Protein AF-A0A958I083-F1 (afdb_monomer)

pLDDT: mean 94.63, std 6.32, range [50.19, 98.88]

Structure (mmCIF, N/CA/C/O backbone):
data_AF-A0A958I083-F1
#
_entry.id   AF-A0A958I083-F1
#
loop_
_atom_site.group_PDB
_atom_site.id
_atom_site.type_symbol
_atom_site.label_atom_id
_atom_site.label_alt_id
_atom_site.label_comp_id
_atom_site.label_asym_id
_atom_site.label_entity_id
_atom_site.label_seq_id
_atom_site.pdbx_PDB_ins_code
_atom_site.Cartn_x
_atom_site.Cartn_y
_atom_site.Cartn_z
_atom_site.occupancy
_atom_site.B_iso_or_equiv
_atom_site.auth_seq_id
_atom_site.auth_comp_id
_atom_site.auth_asym_id
_atom_site.auth_atom_id
_atom_site.pdbx_PDB_model_num
ATOM 1 N N . MET A 1 1 ? -13.420 -14.635 14.812 1.00 50.19 1 MET A N 1
ATOM 2 C CA . MET A 1 1 ? -12.329 -13.869 14.176 1.00 50.19 1 MET A CA 1
ATOM 3 C C . MET A 1 1 ? -12.881 -12.486 13.918 1.00 50.19 1 MET A C 1
ATOM 5 O O . MET A 1 1 ? -13.945 -12.404 13.318 1.00 50.19 1 MET A O 1
ATOM 9 N N . GLU A 1 2 ? -12.266 -11.438 14.462 1.00 60.66 2 GLU A N 1
ATOM 10 C CA . GLU A 1 2 ? -12.708 -10.067 14.184 1.00 60.66 2 GLU A CA 1
ATOM 11 C C . GLU A 1 2 ? -12.727 -9.812 12.674 1.00 60.66 2 GLU A C 1
ATOM 13 O O . GLU A 1 2 ? -11.858 -10.295 11.941 1.00 60.66 2 GLU A O 1
ATOM 18 N N . ASN A 1 3 ? -13.752 -9.088 12.224 1.00 80.06 3 ASN A N 1
ATOM 19 C CA . ASN A 1 3 ? -14.040 -8.794 10.824 1.00 80.06 3 ASN A CA 1
ATOM 20 C C . ASN A 1 3 ? -12.965 -7.856 10.245 1.00 80.06 3 ASN A C 1
ATOM 22 O O . ASN A 1 3 ? -13.169 -6.649 10.146 1.00 80.06 3 ASN A O 1
ATOM 26 N N . THR A 1 4 ? -11.790 -8.415 9.948 1.00 91.94 4 THR A N 1
ATOM 27 C CA . THR A 1 4 ? -10.613 -7.673 9.490 1.00 91.94 4 THR A CA 1
ATOM 28 C C . THR A 1 4 ? -10.874 -7.127 8.091 1.00 91.94 4 THR A C 1
ATOM 30 O O . THR A 1 4 ? -11.130 -7.889 7.157 1.00 91.94 4 THR A O 1
ATOM 33 N N . LYS A 1 5 ? -10.779 -5.806 7.946 1.00 97.62 5 LYS A N 1
ATOM 34 C CA . LYS A 1 5 ? -10.895 -5.087 6.678 1.00 97.62 5 LYS A CA 1
ATOM 35 C C . LYS A 1 5 ? -9.533 -4.546 6.265 1.00 97.62 5 LYS A C 1
ATOM 37 O O . LYS A 1 5 ? -8.869 -3.871 7.055 1.00 97.62 5 LYS A O 1
ATOM 42 N N . ILE A 1 6 ? -9.110 -4.853 5.043 1.00 98.50 6 ILE A N 1
ATOM 43 C CA . ILE A 1 6 ? -7.776 -4.511 4.542 1.00 98.50 6 ILE A CA 1
ATOM 44 C C . ILE A 1 6 ? -7.892 -3.568 3.348 1.00 98.50 6 ILE A C 1
ATOM 46 O O . ILE A 1 6 ? -8.548 -3.896 2.360 1.00 98.50 6 ILE A O 1
ATOM 50 N N . LEU A 1 7 ? -7.209 -2.427 3.417 1.00 98.62 7 LEU A N 1
ATOM 51 C CA . LEU A 1 7 ? -6.96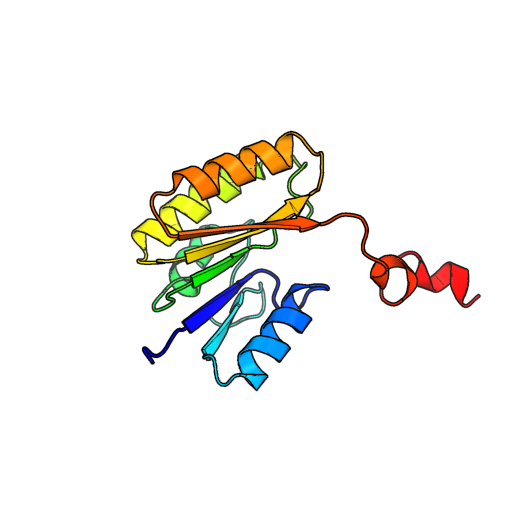7 -1.570 2.259 1.00 98.62 7 LEU A CA 1
ATOM 52 C C . LEU A 1 7 ? -5.748 -2.085 1.486 1.00 98.62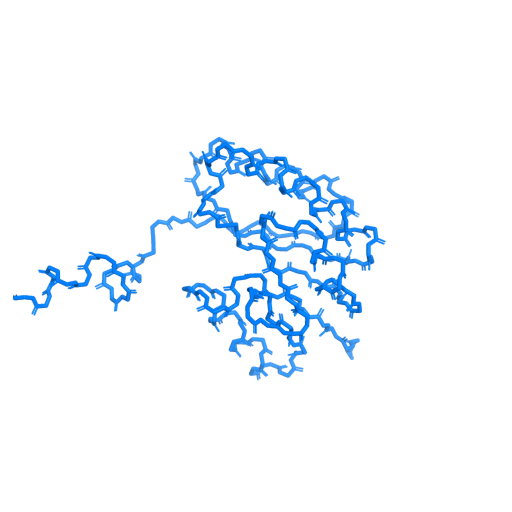 7 LEU A C 1
ATOM 54 O O . LEU A 1 7 ? -4.679 -2.270 2.061 1.00 98.62 7 LEU A O 1
ATOM 58 N N . VAL A 1 8 ? -5.884 -2.285 0.178 1.00 98.69 8 VAL A N 1
ATOM 59 C CA . VAL A 1 8 ? -4.778 -2.655 -0.716 1.00 98.69 8 VAL A CA 1
ATOM 60 C C . VAL A 1 8 ? -4.533 -1.504 -1.684 1.00 98.69 8 VAL A C 1
ATOM 62 O O . VAL A 1 8 ? -5.232 -1.376 -2.692 1.00 98.69 8 VAL A O 1
ATOM 65 N N . ILE A 1 9 ? -3.548 -0.659 -1.381 1.00 98.12 9 ILE A N 1
ATOM 66 C CA . ILE A 1 9 ? -3.098 0.403 -2.289 1.00 98.12 9 ILE A CA 1
ATOM 67 C C . ILE A 1 9 ? -2.416 -0.241 -3.493 1.00 98.12 9 ILE A C 1
ATOM 69 O O . ILE A 1 9 ? -1.669 -1.207 -3.345 1.00 98.12 9 ILE A O 1
ATOM 73 N N . GLY A 1 10 ? -2.717 0.260 -4.693 1.00 94.25 10 GLY A N 1
ATOM 74 C CA . GLY A 1 10 ? -2.239 -0.350 -5.932 1.00 94.25 10 GLY A CA 1
ATOM 75 C C . GLY A 1 10 ? -2.879 -1.715 -6.194 1.00 94.25 10 GLY A C 1
ATOM 76 O O . GLY A 1 10 ? -2.285 -2.558 -6.865 1.00 94.25 10 GLY A O 1
ATOM 77 N N . GLY A 1 11 ? -4.093 -1.953 -5.680 1.00 92.81 11 GLY A N 1
ATOM 78 C CA . GLY A 1 11 ? -4.788 -3.243 -5.770 1.00 92.81 11 GLY A CA 1
ATOM 79 C C . GLY A 1 11 ? -5.106 -3.721 -7.193 1.00 92.81 11 GLY A C 1
ATOM 80 O O . GLY A 1 11 ? -5.427 -4.888 -7.373 1.00 92.81 11 GLY A O 1
ATOM 81 N N . THR A 1 12 ? -4.972 -2.873 -8.214 1.00 91.94 12 THR A N 1
ATOM 82 C CA . THR A 1 12 ? -5.072 -3.261 -9.635 1.00 91.94 12 THR A CA 1
ATOM 83 C C . THR A 1 12 ? -3.715 -3.587 -10.276 1.00 91.94 12 THR A C 1
ATOM 85 O O . THR A 1 12 ? -3.663 -4.076 -11.402 1.00 91.94 12 THR A O 1
ATOM 88 N N . GLY A 1 13 ? -2.610 -3.334 -9.570 1.00 91.25 13 GLY A N 1
ATOM 89 C CA . GLY A 1 13 ? -1.246 -3.536 -10.048 1.00 91.25 13 GLY A CA 1
ATOM 90 C C . GLY A 1 13 ? -0.754 -4.984 -9.956 1.00 91.25 13 GLY A C 1
ATOM 91 O O . GLY A 1 13 ? -1.441 -5.888 -9.478 1.00 91.25 13 GLY A O 1
ATOM 92 N N . LYS A 1 14 ? 0.492 -5.193 -10.395 1.00 91.19 14 LYS A N 1
ATOM 93 C CA . LYS A 1 14 ? 1.190 -6.490 -10.506 1.00 91.19 14 LYS A CA 1
ATOM 94 C C . LYS A 1 14 ? 1.109 -7.361 -9.252 1.00 91.19 14 LYS A C 1
ATOM 96 O O . LYS A 1 14 ? 0.774 -8.549 -9.352 1.00 91.19 14 LYS A O 1
ATOM 101 N N . THR A 1 15 ? 1.412 -6.774 -8.095 1.00 93.56 15 THR A N 1
ATOM 102 C CA . THR A 1 15 ? 1.356 -7.438 -6.786 1.00 93.56 15 THR A CA 1
ATOM 103 C C . THR A 1 15 ? -0.022 -7.285 -6.152 1.00 93.56 15 THR A C 1
ATOM 105 O O . THR A 1 15 ? -0.609 -8.284 -5.741 1.00 93.56 15 THR A O 1
ATOM 108 N N . GLY A 1 16 ? -0.569 -6.065 -6.145 1.00 95.50 16 GLY A N 1
ATOM 109 C CA . GLY A 1 16 ? -1.834 -5.731 -5.495 1.00 95.50 16 GLY A CA 1
ATOM 110 C C . GLY A 1 16 ? -2.992 -6.626 -5.927 1.00 95.50 16 GLY A C 1
ATOM 111 O O . GLY A 1 16 ? -3.663 -7.182 -5.062 1.00 95.50 16 GLY A O 1
ATOM 112 N N . ARG A 1 17 ? -3.162 -6.894 -7.231 1.00 95.75 17 ARG A N 1
ATOM 113 C CA . ARG A 1 17 ? -4.258 -7.754 -7.725 1.00 95.75 17 ARG A CA 1
ATOM 114 C C . ARG A 1 17 ? -4.214 -9.165 -7.140 1.00 95.75 17 ARG A C 1
ATOM 116 O O . ARG A 1 17 ? -5.232 -9.711 -6.733 1.00 95.75 17 ARG A O 1
ATOM 123 N N . LYS A 1 18 ? -3.003 -9.713 -7.006 1.00 95.69 18 LYS A N 1
ATOM 124 C CA . LYS A 1 18 ? -2.745 -11.048 -6.452 1.00 95.69 18 LYS A CA 1
ATOM 125 C C . LYS A 1 18 ? -2.881 -11.081 -4.923 1.00 95.69 18 LYS A C 1
ATOM 127 O O . LYS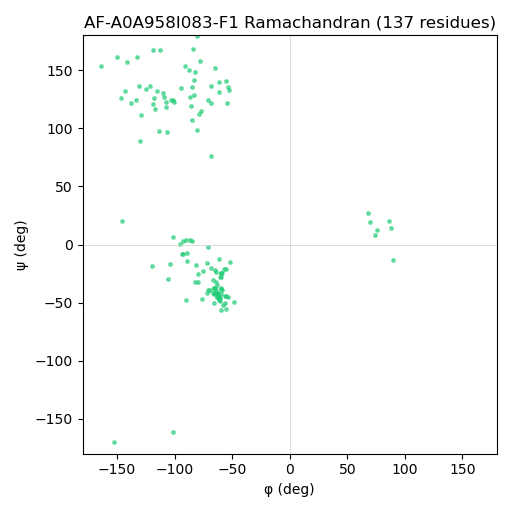 A 1 18 ? -3.049 -12.157 -4.349 1.00 95.69 18 LYS A O 1
ATOM 132 N N . VAL A 1 19 ? -2.74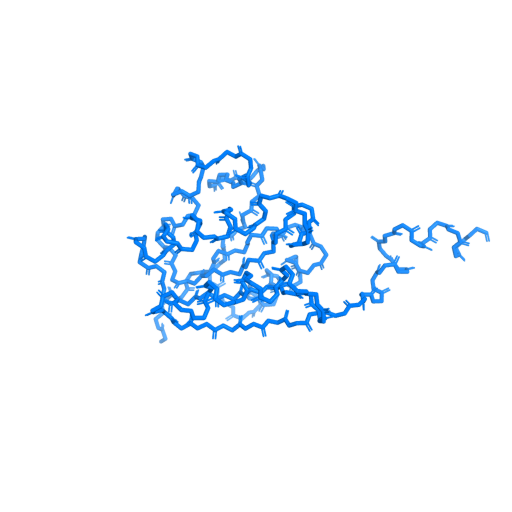2 -9.933 -4.255 1.00 97.44 19 VAL A N 1
ATOM 133 C CA . VAL A 1 19 ? -3.029 -9.771 -2.821 1.00 97.44 19 VAL A CA 1
ATOM 134 C C . VAL A 1 19 ? -4.541 -9.704 -2.602 1.00 97.44 19 VAL A C 1
ATOM 136 O O . VAL A 1 19 ? -5.049 -10.429 -1.753 1.00 97.44 19 VAL A O 1
ATOM 139 N N . VAL A 1 20 ? -5.259 -8.901 -3.396 1.00 98.19 20 VAL A N 1
ATOM 140 C CA . VAL A 1 20 ? -6.727 -8.781 -3.348 1.00 98.19 20 VAL A CA 1
ATOM 141 C C . VAL A 1 20 ? -7.395 -10.140 -3.540 1.00 98.19 20 VAL A C 1
ATOM 143 O O . VAL A 1 20 ? -8.215 -10.526 -2.710 1.00 98.19 20 VAL A O 1
ATOM 146 N N . GLU A 1 21 ? -7.007 -10.878 -4.582 1.00 98.06 21 GLU A N 1
ATOM 147 C CA . GLU A 1 21 ? -7.530 -12.215 -4.893 1.00 98.06 21 GLU A CA 1
ATOM 148 C C . GLU A 1 21 ? -7.370 -13.166 -3.698 1.00 98.06 21 GLU A C 1
ATOM 150 O O . GLU A 1 21 ? -8.354 -13.634 -3.135 1.00 98.06 21 GLU A O 1
ATOM 155 N N . ARG A 1 22 ? -6.141 -13.329 -3.189 1.00 97.88 22 ARG A N 1
ATOM 156 C CA . ARG A 1 22 ? -5.861 -14.240 -2.066 1.00 97.88 22 ARG A CA 1
ATOM 157 C C . ARG A 1 22 ? -6.543 -13.858 -0.756 1.00 97.88 22 ARG A C 1
ATOM 159 O O . ARG A 1 22 ? -6.805 -14.734 0.066 1.00 97.88 22 ARG A O 1
ATOM 166 N N . LEU A 1 23 ? -6.747 -12.568 -0.500 1.00 97.31 23 LEU A N 1
ATOM 167 C CA . LEU A 1 23 ? -7.488 -12.113 0.677 1.00 97.31 23 LEU A CA 1
ATOM 168 C C . LEU A 1 23 ? -8.984 -12.412 0.522 1.00 97.31 23 LEU A C 1
ATOM 170 O O . LEU A 1 23 ? -9.602 -12.913 1.461 1.00 97.31 23 LEU A O 1
ATOM 174 N N . THR A 1 24 ? -9.528 -12.176 -0.671 1.00 96.88 24 THR A N 1
ATOM 175 C CA . THR A 1 24 ? -10.929 -12.459 -1.008 1.00 96.88 24 THR A CA 1
ATOM 176 C C . THR A 1 24 ? -11.228 -13.955 -0.910 1.00 96.88 24 THR A C 1
ATOM 178 O O . THR A 1 24 ? -12.190 -14.334 -0.247 1.00 96.88 24 THR A O 1
ATOM 181 N N . ASP A 1 25 ? -10.352 -14.814 -1.442 1.00 97.44 25 ASP A N 1
ATOM 182 C CA . ASP A 1 25 ? -10.468 -16.281 -1.359 1.00 97.44 25 ASP A CA 1
ATOM 183 C C . ASP A 1 25 ? -10.481 -16.802 0.086 1.00 97.44 25 ASP A C 1
ATOM 185 O O . ASP A 1 25 ? -11.008 -17.873 0.380 1.00 97.44 25 ASP A O 1
ATOM 189 N N . ARG A 1 26 ? -9.899 -16.036 1.015 1.00 96.25 26 ARG A N 1
ATOM 190 C CA . ARG A 1 26 ? -9.883 -16.339 2.453 1.00 96.25 26 ARG A CA 1
ATOM 191 C C . ARG A 1 26 ? -11.078 -15.750 3.207 1.00 96.25 26 ARG A C 1
ATOM 193 O O . ARG A 1 26 ? -11.112 -15.840 4.432 1.00 96.25 26 ARG A O 1
ATOM 200 N N . GLY A 1 27 ? -12.025 -15.122 2.510 1.00 96.06 27 GLY A N 1
ATOM 201 C CA . GLY A 1 27 ? -13.180 -14.453 3.110 1.00 96.06 27 GLY A CA 1
ATOM 202 C C . GLY A 1 27 ? -12.828 -13.182 3.890 1.00 96.06 27 GLY A C 1
ATOM 203 O O . GLY A 1 27 ? -13.604 -12.754 4.743 1.00 96.06 27 GLY A O 1
ATOM 204 N N . ILE A 1 28 ? -11.658 -12.584 3.640 1.00 96.69 28 ILE A N 1
ATOM 205 C CA . ILE A 1 28 ? -11.244 -11.330 4.278 1.00 96.69 28 ILE A CA 1
ATOM 206 C C . ILE A 1 28 ? -11.828 -10.164 3.479 1.00 96.69 28 ILE A C 1
ATOM 208 O O . ILE A 1 28 ? -11.758 -10.145 2.253 1.00 96.69 28 ILE A O 1
ATOM 212 N N . SER A 1 29 ? -12.390 -9.171 4.169 1.00 97.19 29 SER A N 1
ATOM 213 C CA . SER A 1 29 ? -12.940 -7.979 3.517 1.00 97.19 29 SER A CA 1
ATOM 214 C C . SER A 1 29 ? -11.817 -7.095 2.969 1.00 97.19 29 SER A C 1
ATOM 216 O O . SER A 1 29 ? -10.940 -6.665 3.720 1.00 97.19 29 SER A O 1
ATOM 218 N N . VAL A 1 30 ? -11.857 -6.782 1.672 1.00 97.75 30 VAL A N 1
ATOM 219 C CA . VAL A 1 30 ? -10.820 -5.992 0.990 1.00 97.75 30 VAL A CA 1
ATOM 220 C C . VAL A 1 30 ? -11.410 -4.732 0.367 1.00 97.75 30 VAL A C 1
ATOM 222 O O . VAL A 1 30 ? -12.443 -4.784 -0.296 1.00 97.75 30 VAL A O 1
ATOM 225 N N . ARG A 1 31 ? -10.713 -3.605 0.527 1.00 98.06 31 ARG A N 1
ATOM 226 C CA . ARG A 1 31 ? -10.919 -2.381 -0.254 1.00 98.06 31 ARG A CA 1
ATOM 227 C C . ARG A 1 31 ? -9.725 -2.172 -1.180 1.00 98.06 31 ARG A C 1
ATOM 229 O O . ARG A 1 31 ? -8.580 -2.198 -0.735 1.00 98.06 31 ARG A O 1
ATOM 236 N N . VAL A 1 32 ? -9.983 -1.932 -2.462 1.00 98.19 32 VAL A N 1
ATOM 237 C CA . VAL A 1 32 ? -8.939 -1.590 -3.438 1.00 98.19 32 VAL A CA 1
ATOM 238 C C . VAL A 1 32 ? -8.684 -0.086 -3.402 1.00 98.19 32 VAL A C 1
ATOM 240 O O . VAL A 1 32 ? -9.581 0.697 -3.694 1.00 98.19 32 VAL A O 1
ATOM 243 N N . GLY A 1 33 ? -7.455 0.313 -3.077 1.00 97.12 33 GLY A N 1
ATOM 244 C CA . GLY A 1 33 ? -6.985 1.689 -3.209 1.00 97.12 33 GLY A CA 1
ATOM 245 C C . GLY A 1 33 ? -6.488 1.942 -4.630 1.00 97.12 33 GLY A C 1
ATOM 246 O O . GLY A 1 33 ? -5.427 1.447 -5.020 1.00 97.12 33 GLY A O 1
ATOM 247 N N . SER A 1 34 ? -7.262 2.693 -5.412 1.00 94.81 34 SER A N 1
ATOM 248 C CA . SER A 1 34 ? -6.879 3.144 -6.752 1.00 94.81 34 SER A CA 1
ATOM 249 C C . SER A 1 34 ? -7.541 4.480 -7.083 1.00 94.81 34 SER A C 1
ATOM 251 O O . SER A 1 34 ? -8.569 4.821 -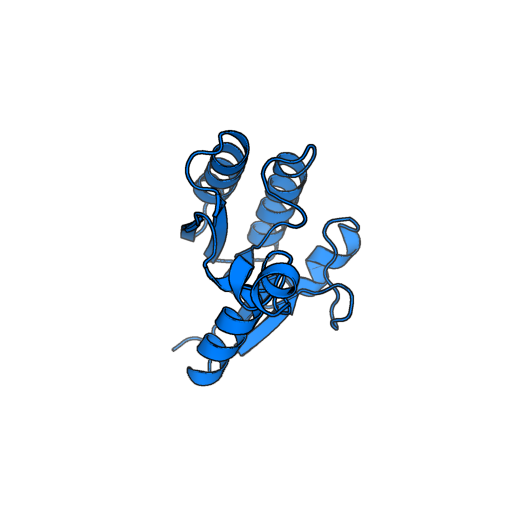6.498 1.00 94.81 34 SER A O 1
ATOM 253 N N . ARG A 1 35 ? -7.006 5.193 -8.078 1.00 94.81 35 ARG A N 1
ATOM 254 C CA . ARG A 1 35 ? -7.559 6.477 -8.545 1.00 94.81 35 ARG A CA 1
ATOM 255 C C . ARG A 1 35 ? -9.001 6.376 -9.055 1.00 94.81 35 ARG A C 1
ATOM 257 O O . ARG A 1 35 ? -9.750 7.332 -8.940 1.00 94.81 35 ARG A O 1
ATOM 264 N N . ASN A 1 36 ? -9.396 5.209 -9.566 1.00 92.81 36 ASN A N 1
ATOM 265 C CA . ASN A 1 36 ? -10.734 4.967 -10.118 1.00 92.81 36 ASN A CA 1
ATOM 266 C C . ASN A 1 36 ? -11.655 4.198 -9.150 1.00 92.81 36 ASN A C 1
ATOM 268 O O . ASN A 1 36 ? -12.734 3.767 -9.549 1.00 92.81 36 ASN A O 1
ATOM 272 N N . ALA A 1 37 ? -11.221 3.954 -7.908 1.00 94.06 37 ALA A N 1
ATOM 273 C CA . ALA A 1 37 ? -12.038 3.282 -6.902 1.00 94.06 37 ALA A CA 1
ATOM 274 C C . ALA A 1 37 ? -12.978 4.270 -6.192 1.00 94.06 37 ALA A C 1
ATOM 276 O O . ALA A 1 37 ? -12.840 5.486 -6.302 1.00 94.06 37 ALA A O 1
ATOM 277 N N . THR A 1 38 ? -13.931 3.737 -5.430 1.00 93.69 38 THR A N 1
ATOM 278 C CA . THR A 1 38 ? -14.789 4.526 -4.540 1.00 93.69 38 THR A CA 1
ATOM 279 C C . THR A 1 38 ? -14.765 3.897 -3.145 1.00 93.69 38 THR A C 1
ATOM 281 O O . THR A 1 38 ? -15.285 2.790 -2.981 1.00 93.69 38 THR A O 1
ATOM 284 N N . PRO A 1 39 ? -14.167 4.554 -2.134 1.00 96.31 39 PRO A N 1
ATOM 285 C CA . PRO A 1 39 ? -13.414 5.817 -2.198 1.00 96.31 39 PRO A CA 1
ATOM 286 C C . PRO A 1 39 ? -12.120 5.709 -3.026 1.00 96.31 39 PRO A C 1
ATOM 288 O O . PRO A 1 39 ? -11.539 4.627 -3.144 1.00 96.31 39 PRO A O 1
ATOM 291 N N . ALA A 1 40 ? -11.691 6.829 -3.612 1.00 97.06 40 ALA A N 1
ATOM 292 C CA . ALA A 1 40 ? -10.475 6.903 -4.419 1.00 97.06 40 ALA A CA 1
ATOM 293 C C . ALA A 1 40 ? -9.217 6.962 -3.540 1.00 97.06 40 ALA A C 1
ATOM 295 O O . ALA A 1 40 ? -9.271 7.362 -2.382 1.00 97.06 40 ALA A O 1
ATOM 296 N N . PHE A 1 41 ? -8.076 6.579 -4.110 1.00 98.00 41 PHE A N 1
ATOM 297 C CA . PHE A 1 41 ? -6.759 6.778 -3.508 1.00 98.00 41 PHE A CA 1
ATOM 298 C C . PHE A 1 41 ? -5.761 7.230 -4.581 1.00 98.00 41 PHE A C 1
ATOM 300 O O . PHE A 1 41 ? -5.542 6.503 -5.558 1.00 98.00 41 PHE A O 1
ATOM 307 N N . ASP A 1 42 ? -5.139 8.392 -4.383 1.00 96.94 42 ASP A N 1
ATOM 308 C CA . ASP A 1 42 ? -4.075 8.926 -5.239 1.00 96.94 42 ASP A CA 1
ATOM 309 C C . ASP A 1 42 ? -2.904 9.448 -4.397 1.00 96.94 42 ASP A C 1
ATOM 311 O O . ASP A 1 42 ? -3.082 10.324 -3.556 1.00 96.94 42 ASP A O 1
ATOM 315 N N . TRP A 1 43 ? -1.688 8.957 -4.647 1.00 96.69 43 TRP A N 1
ATOM 316 C CA . TRP A 1 43 ? -0.473 9.447 -3.985 1.00 96.69 43 TRP A CA 1
ATOM 317 C C . TRP A 1 43 ? -0.206 10.941 -4.224 1.00 96.69 43 TRP A C 1
ATOM 319 O O . TRP A 1 43 ? 0.447 11.572 -3.401 1.00 96.69 43 TRP A O 1
ATOM 329 N N . ASN A 1 44 ? -0.716 11.509 -5.319 1.00 95.44 44 ASN A N 1
ATOM 330 C CA . ASN A 1 44 ? -0.544 12.926 -5.648 1.00 95.44 44 ASN A CA 1
ATOM 331 C C . ASN A 1 44 ? -1.644 13.822 -5.061 1.00 95.44 44 ASN A C 1
ATOM 333 O O . ASN A 1 44 ? -1.535 15.042 -5.154 1.00 95.44 44 ASN A O 1
ATOM 337 N N . ASP A 1 45 ? -2.690 13.240 -4.465 1.00 97.06 45 ASP A N 1
ATOM 338 C CA . ASP A 1 45 ? -3.783 13.980 -3.836 1.00 97.06 45 ASP A CA 1
ATOM 339 C C . ASP A 1 45 ? -4.049 13.457 -2.411 1.00 97.06 45 ASP A C 1
ATOM 341 O O . ASP A 1 45 ? -4.889 12.567 -2.208 1.00 97.06 45 ASP A O 1
ATOM 345 N N . PRO A 1 46 ? -3.355 14.022 -1.401 1.00 97.12 46 PRO A N 1
ATOM 346 C CA . PRO A 1 46 ? -3.524 13.645 -0.000 1.00 97.12 46 PRO A CA 1
ATOM 347 C C . PRO A 1 46 ? -4.948 13.791 0.540 1.00 97.12 46 PRO A C 1
ATOM 349 O O . PRO A 1 46 ? -5.291 13.130 1.522 1.00 97.12 46 PRO A O 1
ATOM 352 N N . SER A 1 47 ? -5.799 14.609 -0.095 1.00 97.62 47 SER A N 1
ATOM 353 C CA . SER A 1 47 ? -7.194 14.768 0.330 1.00 97.62 47 SER A CA 1
ATOM 354 C C . SER A 1 47 ? -8.007 13.476 0.173 1.00 97.62 47 SER A C 1
ATOM 356 O O . SER A 1 47 ? -8.985 13.273 0.888 1.00 97.62 47 SER A O 1
ATOM 358 N N . THR A 1 48 ? -7.560 12.556 -0.691 1.00 98.12 48 THR A N 1
ATOM 359 C CA . THR A 1 48 ? -8.230 11.271 -0.950 1.00 98.12 48 THR A CA 1
ATOM 360 C C . THR A 1 48 ? -7.914 10.184 0.084 1.00 98.12 48 THR A C 1
ATOM 362 O O . THR A 1 48 ? -8.629 9.187 0.190 1.00 98.12 48 THR A O 1
ATOM 365 N N . TRP A 1 49 ? -6.842 10.337 0.867 1.00 98.56 49 TRP A N 1
ATOM 366 C CA . TRP A 1 49 ? -6.299 9.236 1.672 1.00 98.56 49 TRP A CA 1
ATOM 367 C C . TRP A 1 49 ? -7.185 8.856 2.859 1.00 98.56 49 TRP A C 1
ATOM 369 O O . TRP A 1 49 ? -7.330 7.669 3.164 1.00 98.56 49 TRP A O 1
ATOM 379 N N . ALA A 1 50 ? -7.785 9.846 3.524 1.00 98.31 50 ALA A N 1
ATOM 380 C CA . ALA A 1 50 ? -8.579 9.630 4.733 1.00 98.31 50 ALA A CA 1
ATOM 381 C C . ALA A 1 50 ? -9.815 8.758 4.456 1.00 98.31 50 ALA A C 1
ATOM 383 O O . ALA A 1 50 ? -10.066 7.780 5.165 1.00 98.31 50 ALA A O 1
ATOM 384 N N . ASP A 1 51 ? -10.538 9.043 3.371 1.00 98.00 51 ASP A N 1
ATOM 385 C CA . ASP A 1 51 ? -11.712 8.262 2.976 1.00 98.00 51 ASP A CA 1
ATOM 38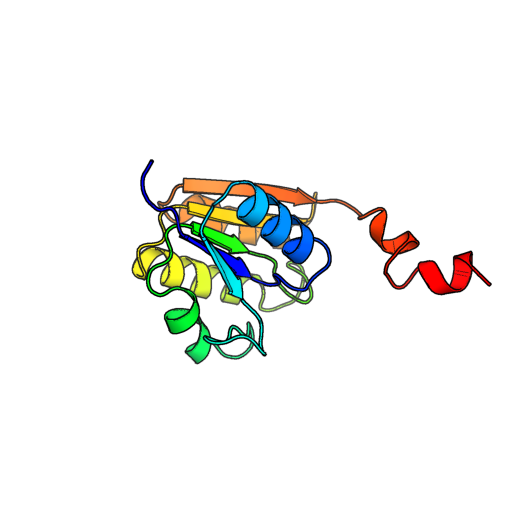6 C C . ASP A 1 51 ? -11.337 6.822 2.606 1.00 98.00 51 ASP A C 1
ATOM 388 O O . ASP A 1 51 ? -12.039 5.875 2.976 1.00 98.00 51 ASP A O 1
ATOM 392 N N . ALA A 1 52 ? -10.189 6.625 1.947 1.00 98.06 52 ALA A N 1
ATOM 393 C CA . ALA A 1 52 ? -9.670 5.296 1.640 1.00 98.06 52 ALA A CA 1
ATOM 394 C C . ALA A 1 52 ? -9.342 4.478 2.903 1.00 98.06 52 ALA A C 1
ATOM 396 O O . ALA A 1 52 ? -9.565 3.262 2.916 1.00 98.06 52 ALA A O 1
ATOM 397 N N . LEU A 1 53 ? -8.864 5.128 3.967 1.00 98.44 53 LEU A N 1
ATOM 398 C CA . LEU A 1 53 ? -8.511 4.507 5.248 1.00 98.44 53 LEU A CA 1
ATOM 399 C C . LEU A 1 53 ? -9.720 4.234 6.154 1.00 98.44 53 LEU A C 1
ATOM 401 O O . LEU A 1 53 ? -9.675 3.314 6.972 1.00 98.44 53 LEU A O 1
ATOM 405 N N . ASN A 1 54 ? -10.811 4.984 5.998 1.00 97.69 54 ASN A N 1
ATOM 406 C CA . ASN A 1 54 ? -11.951 4.935 6.909 1.00 97.69 54 ASN A CA 1
ATOM 407 C C . ASN A 1 54 ? -12.523 3.512 7.086 1.00 97.69 54 ASN A C 1
ATOM 409 O O . ASN A 1 54 ? -12.952 2.859 6.123 1.00 97.69 54 ASN A O 1
ATOM 413 N N . GLY A 1 55 ? -12.5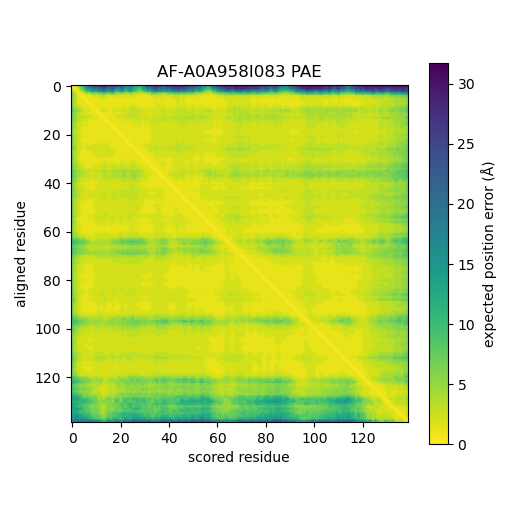44 3.045 8.338 1.00 96.81 55 GLY A N 1
ATOM 414 C CA . GLY A 1 55 ? -13.098 1.757 8.750 1.00 96.81 55 GLY A CA 1
ATOM 415 C C . GLY A 1 55 ? -12.228 0.542 8.420 1.00 96.81 55 GLY A C 1
ATOM 416 O O . GLY A 1 55 ? -12.732 -0.581 8.486 1.00 96.81 55 GLY A O 1
ATOM 417 N N . MET A 1 56 ? -10.967 0.741 8.028 1.00 98.25 56 MET A N 1
ATOM 418 C CA . MET A 1 56 ? -10.003 -0.331 7.758 1.00 98.25 56 MET A CA 1
ATOM 419 C C . MET A 1 56 ? -9.207 -0.687 9.021 1.00 98.25 56 MET A C 1
ATOM 421 O O . MET A 1 56 ? -9.027 0.137 9.910 1.00 98.25 56 MET A O 1
ATOM 425 N N . ASN A 1 57 ? -8.711 -1.923 9.103 1.00 98.19 57 ASN A N 1
ATOM 426 C CA . ASN A 1 57 ? -7.883 -2.397 10.219 1.00 98.19 57 ASN A CA 1
ATOM 427 C C . ASN A 1 57 ? -6.405 -2.518 9.833 1.00 98.19 57 ASN A C 1
ATOM 429 O O . ASN A 1 57 ? -5.523 -2.387 10.682 1.00 98.19 57 ASN A O 1
ATOM 433 N N . ALA A 1 58 ? -6.132 -2.800 8.559 1.00 98.56 58 ALA A N 1
ATOM 434 C CA . ALA A 1 58 ? -4.786 -2.948 8.031 1.00 98.56 58 ALA A CA 1
ATOM 435 C C . ALA A 1 58 ? -4.667 -2.345 6.629 1.00 98.56 58 ALA A C 1
ATOM 437 O O . ALA A 1 58 ? -5.655 -2.259 5.897 1.00 98.56 58 ALA A O 1
ATOM 438 N N . VAL A 1 59 ? -3.445 -1.986 6.240 1.00 98.75 59 VAL A N 1
ATOM 439 C CA . VAL A 1 59 ? -3.136 -1.502 4.891 1.00 98.75 59 VAL A CA 1
ATOM 440 C C . VAL A 1 59 ? -1.935 -2.235 4.302 1.00 98.75 59 VAL A C 1
ATOM 442 O O . VAL A 1 59 ? -0.929 -2.452 4.976 1.00 98.75 59 VAL A O 1
ATOM 445 N N . TYR A 1 60 ? -2.050 -2.620 3.034 1.00 98.75 60 TYR A N 1
ATOM 446 C CA . TYR A 1 60 ? -0.939 -3.016 2.177 1.00 98.75 60 TYR A CA 1
ATOM 447 C C . TYR A 1 60 ? -0.572 -1.843 1.268 1.00 98.75 60 TYR A C 1
ATOM 449 O O . TYR A 1 60 ? -1.424 -1.335 0.535 1.00 98.75 60 TYR A O 1
ATOM 457 N N . ILE A 1 61 ? 0.687 -1.419 1.335 1.00 98.50 61 ILE A N 1
ATOM 458 C CA . ILE A 1 61 ? 1.229 -0.249 0.654 1.00 98.50 61 ILE A CA 1
ATOM 459 C C . ILE A 1 61 ? 2.130 -0.710 -0.489 1.00 98.50 61 ILE A C 1
ATOM 461 O O . ILE A 1 61 ? 3.134 -1.392 -0.272 1.00 98.50 61 ILE A O 1
ATOM 465 N N . THR A 1 62 ? 1.795 -0.271 -1.700 1.00 96.31 62 THR A N 1
ATOM 466 C CA . THR A 1 62 ? 2.722 -0.205 -2.834 1.00 96.31 62 THR A CA 1
ATOM 467 C C . THR A 1 62 ? 2.829 1.247 -3.265 1.00 96.31 62 THR A C 1
ATOM 469 O O . THR A 1 62 ? 1.817 1.863 -3.619 1.00 96.31 62 THR A O 1
ATOM 472 N N . PHE A 1 63 ? 4.035 1.798 -3.228 1.00 95.06 63 PHE A N 1
ATOM 473 C CA . PHE A 1 63 ? 4.268 3.157 -3.689 1.00 95.06 63 PHE A CA 1
ATOM 474 C C . PHE A 1 63 ? 4.462 3.180 -5.209 1.00 95.06 63 PHE A C 1
ATOM 476 O O . PHE A 1 63 ? 5.064 2.269 -5.772 1.00 95.06 63 PHE A O 1
ATOM 483 N N . GLN A 1 64 ? 3.922 4.204 -5.869 1.00 89.31 64 GLN A N 1
ATOM 484 C CA . GLN A 1 64 ? 4.043 4.417 -7.311 1.00 89.31 64 GLN A CA 1
ATOM 485 C C . GLN A 1 64 ? 4.618 5.825 -7.529 1.00 89.31 64 GLN A C 1
ATOM 487 O O . GLN A 1 64 ? 4.084 6.767 -6.946 1.00 89.31 64 GLN A O 1
ATOM 492 N N . PRO A 1 65 ? 5.6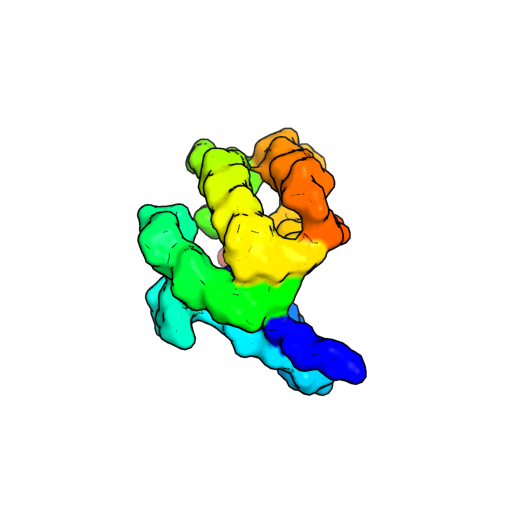23 6.005 -8.403 1.00 86.81 65 PRO A N 1
ATOM 493 C CA . PRO A 1 65 ? 6.200 4.995 -9.295 1.00 86.81 65 PRO A CA 1
ATOM 494 C C . PRO A 1 65 ? 7.207 4.038 -8.640 1.00 86.81 65 PRO A C 1
ATOM 496 O O . PRO A 1 65 ? 7.248 2.888 -9.062 1.00 86.81 65 PRO A O 1
ATOM 499 N N . ASP A 1 66 ? 7.976 4.478 -7.641 1.00 90.00 66 ASP A N 1
ATOM 500 C CA . ASP A 1 66 ? 8.994 3.670 -6.950 1.00 90.00 66 ASP A CA 1
ATOM 501 C C . ASP A 1 66 ? 9.393 4.339 -5.614 1.00 90.00 66 ASP A C 1
ATOM 503 O O . ASP A 1 66 ? 9.245 5.553 -5.489 1.00 90.00 66 ASP A O 1
ATOM 507 N N . LEU A 1 67 ? 9.864 3.591 -4.608 1.00 93.56 67 LEU A N 1
ATOM 508 C CA . LEU A 1 67 ? 10.274 4.164 -3.311 1.00 93.56 67 LEU A CA 1
ATOM 509 C C . LEU A 1 67 ? 11.587 4.959 -3.385 1.00 93.56 67 LEU A C 1
ATOM 511 O O . LEU A 1 67 ? 11.870 5.736 -2.478 1.00 93.56 67 LEU A O 1
ATOM 515 N N . ALA A 1 68 ? 12.369 4.792 -4.450 1.00 89.38 68 ALA A N 1
ATOM 516 C CA . ALA A 1 68 ? 13.621 5.502 -4.671 1.00 89.38 68 ALA A CA 1
ATOM 517 C C . ALA A 1 68 ? 13.462 6.866 -5.364 1.00 89.38 68 ALA A C 1
ATOM 519 O O . ALA A 1 68 ? 14.463 7.517 -5.671 1.00 89.38 68 ALA A O 1
ATOM 520 N N . VAL A 1 69 ? 12.231 7.321 -5.633 1.00 90.50 69 VAL A N 1
ATOM 521 C CA . VAL A 1 69 ? 12.007 8.637 -6.253 1.00 90.50 69 VAL A CA 1
ATOM 522 C C . VAL A 1 69 ? 11.913 9.761 -5.215 1.00 90.50 69 VAL A C 1
ATOM 524 O O . VAL A 1 69 ? 11.422 9.540 -4.104 1.00 90.50 69 VAL A O 1
ATOM 527 N N . PRO A 1 70 ? 12.306 11.000 -5.575 1.00 91.12 70 PRO A N 1
ATOM 528 C CA . PRO A 1 70 ? 12.109 12.160 -4.710 1.00 91.12 70 PRO A CA 1
ATOM 529 C C . PRO A 1 70 ? 10.646 12.305 -4.270 1.00 91.12 70 PRO A C 1
ATOM 531 O O . PRO A 1 70 ? 9.735 12.190 -5.090 1.00 91.12 70 PRO A O 1
ATOM 534 N N . GLY A 1 71 ? 10.420 12.577 -2.984 1.00 93.12 71 GLY A N 1
ATOM 535 C CA . GLY A 1 71 ? 9.081 12.733 -2.405 1.00 93.12 71 GLY A CA 1
ATOM 536 C C . GLY A 1 71 ? 8.455 11.441 -1.868 1.00 93.12 71 GLY A C 1
ATOM 537 O O . GLY A 1 71 ? 7.474 11.516 -1.126 1.00 93.12 71 GLY A O 1
ATOM 538 N N . ALA A 1 72 ? 9.001 10.259 -2.194 1.00 95.44 72 ALA A N 1
ATOM 539 C CA . ALA A 1 72 ? 8.455 8.988 -1.714 1.00 95.44 72 ALA A CA 1
ATOM 540 C C . ALA A 1 72 ? 8.503 8.885 -0.186 1.00 95.44 72 ALA A C 1
ATOM 542 O O . ALA A 1 72 ? 7.514 8.512 0.446 1.00 95.44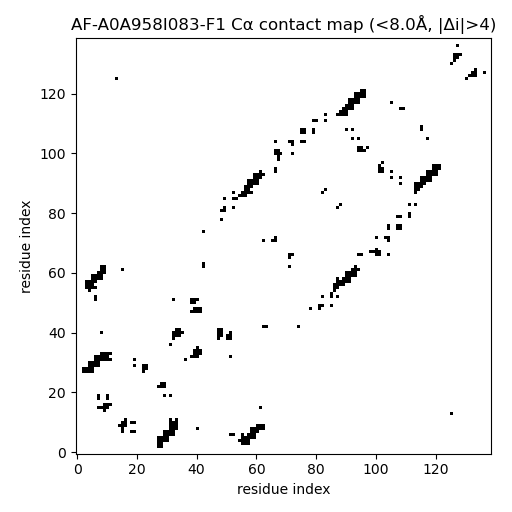 72 ALA A O 1
ATOM 543 N N . LYS A 1 73 ? 9.624 9.288 0.419 1.00 96.75 73 LYS A N 1
ATOM 544 C CA . LYS A 1 73 ? 9.807 9.264 1.872 1.00 96.75 73 LYS A CA 1
ATOM 545 C C . LYS A 1 73 ? 8.794 10.158 2.586 1.00 96.75 73 LYS A C 1
ATOM 547 O O . LYS A 1 73 ? 8.176 9.735 3.560 1.00 96.75 73 LYS A O 1
ATOM 552 N N . GLU A 1 74 ? 8.606 11.378 2.094 1.00 97.69 74 GLU A N 1
ATOM 553 C CA . GLU A 1 74 ? 7.678 12.360 2.659 1.00 97.69 74 GLU A CA 1
ATOM 554 C C . GLU A 1 74 ? 6.227 11.879 2.539 1.00 97.69 74 GLU A C 1
ATOM 556 O O . GLU A 1 74 ? 5.460 11.978 3.497 1.00 97.69 74 GLU A O 1
ATOM 561 N N . ALA A 1 75 ? 5.865 11.290 1.396 1.00 98.06 75 ALA A N 1
ATOM 562 C CA . ALA A 1 75 ? 4.543 10.715 1.182 1.00 98.06 75 ALA A CA 1
ATOM 563 C C . ALA A 1 75 ? 4.289 9.488 2.073 1.00 98.06 75 ALA A C 1
ATOM 565 O O . ALA A 1 75 ? 3.213 9.372 2.659 1.00 98.06 75 ALA A O 1
ATOM 566 N N . ILE A 1 76 ? 5.276 8.595 2.228 1.00 98.50 76 ILE A N 1
ATOM 567 C CA . ILE A 1 76 ? 5.182 7.440 3.130 1.00 98.50 76 ILE A CA 1
ATOM 568 C C . ILE A 1 76 ? 5.046 7.893 4.583 1.00 98.50 76 ILE A C 1
ATOM 570 O O . ILE A 1 76 ? 4.211 7.333 5.290 1.00 98.50 76 ILE A O 1
ATOM 574 N N . ALA A 1 77 ? 5.796 8.907 5.023 1.00 98.62 77 ALA A N 1
ATOM 575 C CA . ALA A 1 77 ? 5.652 9.484 6.360 1.00 98.62 77 ALA A CA 1
ATOM 576 C C . ALA A 1 77 ? 4.239 10.030 6.584 1.00 98.62 77 ALA A C 1
ATOM 578 O O . ALA A 1 77 ? 3.532 9.554 7.471 1.00 98.62 77 ALA A O 1
ATOM 579 N N . ALA A 1 78 ? 3.788 10.941 5.718 1.00 98.62 78 ALA A N 1
ATOM 580 C CA . ALA A 1 78 ? 2.478 11.569 5.846 1.00 98.62 78 ALA A CA 1
ATOM 581 C C . ALA A 1 78 ? 1.328 10.548 5.809 1.00 98.62 78 ALA A C 1
ATOM 583 O O . ALA A 1 78 ? 0.392 10.626 6.608 1.00 98.62 78 ALA A O 1
ATOM 584 N N . PHE A 1 79 ? 1.397 9.562 4.909 1.00 98.75 79 PHE A N 1
ATOM 585 C CA . PHE A 1 79 ? 0.382 8.516 4.826 1.00 98.75 79 PHE A CA 1
ATOM 586 C C . PHE A 1 79 ? 0.419 7.571 6.031 1.00 98.75 79 PHE A C 1
ATOM 588 O O . PHE A 1 79 ? -0.635 7.179 6.525 1.00 98.75 79 PHE A O 1
ATOM 595 N N . THR A 1 80 ? 1.609 7.209 6.520 1.00 98.81 80 THR A N 1
ATOM 596 C CA . THR A 1 80 ? 1.768 6.347 7.702 1.00 98.81 80 THR A CA 1
ATOM 597 C C . THR A 1 80 ? 1.161 7.007 8.935 1.00 98.81 80 THR A C 1
ATOM 599 O O . THR A 1 80 ? 0.357 6.377 9.621 1.00 98.81 80 THR A O 1
ATOM 602 N N . ASP A 1 81 ? 1.458 8.286 9.165 1.00 98.69 81 ASP A N 1
ATOM 603 C CA . ASP A 1 81 ? 0.890 9.052 10.277 1.00 98.69 81 ASP A CA 1
ATOM 604 C C . ASP A 1 81 ? -0.637 9.127 10.177 1.00 98.69 81 ASP A C 1
ATOM 606 O O . ASP A 1 81 ? -1.352 8.864 11.148 1.00 98.69 81 ASP A O 1
ATOM 610 N N . LEU A 1 82 ? -1.166 9.425 8.986 1.00 98.81 82 LEU A N 1
ATOM 611 C CA . LEU A 1 82 ? -2.608 9.451 8.750 1.00 98.81 82 LEU A CA 1
ATOM 612 C C . LEU A 1 82 ? -3.253 8.077 8.978 1.00 98.81 82 LEU A C 1
ATOM 614 O O . LEU A 1 82 ? -4.321 7.999 9.584 1.00 98.81 82 LEU A O 1
ATOM 618 N N . ALA A 1 83 ? -2.619 6.997 8.518 1.00 98.69 83 ALA A N 1
ATOM 619 C CA . ALA A 1 83 ? -3.100 5.632 8.694 1.00 98.69 83 ALA A CA 1
ATOM 620 C C . ALA A 1 83 ? -3.219 5.274 10.180 1.00 98.69 83 ALA A C 1
ATOM 622 O O . ALA A 1 83 ? -4.275 4.808 10.614 1.00 98.69 83 ALA A O 1
ATOM 623 N N . VAL A 1 84 ? -2.176 5.546 10.969 1.00 98.62 84 VAL A N 1
ATOM 624 C CA . VAL A 1 84 ? -2.177 5.312 12.421 1.00 98.62 84 VAL A CA 1
ATOM 625 C C . VAL A 1 84 ? -3.265 6.142 13.103 1.00 98.62 84 VAL A C 1
ATOM 627 O O . VAL A 1 84 ? -4.079 5.591 13.846 1.00 98.62 84 VAL A O 1
ATOM 630 N N . ASN A 1 85 ? -3.359 7.436 12.784 1.00 98.31 85 ASN A N 1
ATOM 631 C CA . ASN A 1 85 ? -4.387 8.327 13.334 1.00 98.31 85 ASN A CA 1
ATOM 632 C C . ASN A 1 85 ? -5.817 7.936 12.916 1.00 98.31 85 ASN A C 1
ATOM 634 O O . ASN A 1 85 ? -6.773 8.239 13.625 1.00 98.31 85 ASN A O 1
ATOM 638 N N . SER A 1 86 ? -5.968 7.220 11.799 1.00 98.00 86 SER A N 1
ATOM 639 C CA . SER A 1 86 ? -7.246 6.669 11.324 1.00 98.00 86 SER A CA 1
ATOM 640 C C . SER A 1 86 ? -7.596 5.312 11.954 1.00 98.00 86 SER A C 1
ATOM 642 O O . SER A 1 86 ? -8.606 4.709 11.593 1.00 98.00 86 SER A O 1
ATOM 644 N N . GLY A 1 87 ? -6.777 4.812 12.886 1.00 97.75 87 GLY A N 1
ATOM 645 C CA . GLY A 1 87 ? -7.021 3.565 13.612 1.00 97.75 87 GLY A CA 1
ATOM 646 C C . GLY A 1 87 ? -6.496 2.302 12.926 1.00 97.75 87 GLY A C 1
ATOM 647 O O . GLY A 1 87 ? -6.860 1.198 13.338 1.00 97.75 87 GLY A O 1
ATOM 648 N N . ILE A 1 88 ? -5.636 2.425 11.906 1.00 98.50 88 ILE A N 1
ATOM 649 C CA . ILE A 1 88 ? -4.943 1.267 11.330 1.00 98.50 88 ILE A CA 1
ATOM 650 C C . ILE A 1 88 ? -4.067 0.617 12.399 1.00 98.50 88 ILE A C 1
ATOM 652 O O . ILE A 1 88 ? -3.266 1.266 13.059 1.00 98.50 88 ILE A O 1
ATOM 656 N N . GLN A 1 89 ? -4.186 -0.701 12.531 1.00 98.25 89 GLN A N 1
ATOM 657 C CA . GLN A 1 89 ? -3.461 -1.494 13.524 1.00 98.25 89 GLN A CA 1
ATOM 658 C C . GLN A 1 89 ? -2.291 -2.271 12.917 1.00 98.25 89 GLN A C 1
ATOM 660 O O . GLN A 1 89 ? -1.428 -2.764 13.652 1.00 98.25 89 GLN A O 1
ATOM 665 N N . LYS A 1 90 ? -2.275 -2.430 11.584 1.00 98.56 90 LYS A N 1
ATOM 666 C CA . LYS A 1 90 ? -1.191 -3.095 10.859 1.00 98.56 90 LYS A CA 1
ATOM 667 C C . LYS A 1 90 ? -0.879 -2.455 9.506 1.00 98.56 90 LYS A C 1
ATOM 669 O O . LYS A 1 90 ? -1.772 -2.291 8.679 1.00 98.56 90 LYS A O 1
ATOM 674 N N . ILE A 1 91 ? 0.403 -2.221 9.241 1.00 98.88 91 ILE A N 1
ATOM 675 C CA . ILE A 1 91 ? 0.907 -1.744 7.948 1.00 98.88 91 ILE A CA 1
ATOM 676 C C . ILE A 1 91 ? 1.798 -2.817 7.312 1.00 98.88 91 ILE A C 1
ATOM 678 O O . ILE A 1 91 ? 2.669 -3.394 7.959 1.00 98.88 91 ILE A O 1
ATOM 682 N N . VAL A 1 92 ? 1.580 -3.111 6.033 1.00 98.75 92 VAL A N 1
ATOM 683 C CA . VAL A 1 92 ? 2.455 -3.968 5.228 1.00 98.75 92 VAL A CA 1
ATOM 684 C C . VAL A 1 92 ? 3.022 -3.135 4.092 1.00 98.75 92 VAL A C 1
ATOM 686 O O . VAL A 1 92 ? 2.263 -2.684 3.243 1.00 98.75 92 VAL A O 1
ATOM 689 N N . LEU A 1 93 ? 4.339 -2.948 4.056 1.00 98.62 93 LEU A N 1
ATOM 690 C CA . LEU A 1 93 ? 5.013 -2.199 2.996 1.00 98.62 93 LEU A CA 1
ATOM 691 C C . LEU A 1 93 ? 5.686 -3.166 2.020 1.00 98.62 93 LEU A C 1
ATOM 693 O O . LEU A 1 93 ? 6.503 -3.995 2.430 1.00 98.62 93 LEU A O 1
ATOM 697 N N . LEU A 1 94 ? 5.359 -3.053 0.732 1.00 97.69 94 LEU A N 1
ATOM 698 C CA . LEU A 1 94 ? 6.181 -3.617 -0.334 1.00 97.69 94 LEU A CA 1
ATOM 699 C C . LEU A 1 94 ? 7.370 -2.679 -0.574 1.00 97.69 94 LEU A C 1
ATOM 701 O O . LEU A 1 94 ? 7.178 -1.563 -1.047 1.00 97.69 94 LEU A O 1
ATOM 705 N N . SER A 1 95 ? 8.568 -3.147 -0.239 1.00 96.62 95 SER A N 1
ATOM 706 C CA . SER A 1 95 ? 9.830 -2.406 -0.321 1.00 96.62 95 SER A CA 1
ATOM 707 C C . SER A 1 95 ? 10.771 -2.991 -1.383 1.00 96.62 95 SER A C 1
ATOM 709 O O . SER A 1 95 ? 10.546 -4.107 -1.864 1.00 96.62 95 SER A O 1
ATOM 711 N N . GLY A 1 96 ? 11.833 -2.259 -1.724 1.00 93.44 96 GLY A N 1
ATOM 712 C CA . GLY A 1 96 ? 12.926 -2.677 -2.606 1.00 93.44 96 GLY A CA 1
ATOM 713 C C . GLY A 1 96 ? 14.110 -3.258 -1.826 1.00 93.44 96 GLY A C 1
ATOM 714 O O . GLY A 1 96 ? 14.532 -2.732 -0.796 1.00 93.44 96 GLY A O 1
ATOM 715 N N . LYS A 1 97 ? 14.655 -4.392 -2.278 1.00 91.50 97 LYS A N 1
ATOM 716 C CA . LYS A 1 97 ? 15.803 -5.039 -1.627 1.00 91.50 97 LYS A CA 1
ATOM 717 C C . LYS A 1 97 ? 17.107 -4.303 -1.960 1.00 91.50 97 LYS A C 1
ATOM 719 O O . LYS A 1 97 ? 17.602 -4.420 -3.076 1.00 91.50 97 LYS A O 1
ATOM 724 N N . GLY A 1 98 ? 17.737 -3.714 -0.941 1.00 89.31 98 GLY A N 1
ATOM 725 C CA . GLY A 1 98 ? 19.079 -3.122 -1.040 1.00 89.31 98 GLY A CA 1
ATOM 726 C C . GLY A 1 98 ? 19.092 -1.675 -1.534 1.00 89.31 98 GLY A C 1
ATOM 727 O O . GLY A 1 98 ? 20.116 -1.212 -2.028 1.00 89.31 98 GLY A O 1
ATOM 728 N N . GLU A 1 99 ? 17.963 -0.978 -1.418 1.00 91.31 99 GLU A N 1
ATOM 729 C CA . GLU A 1 99 ? 17.798 0.412 -1.835 1.00 91.31 99 GLU A CA 1
ATOM 730 C C . GLU A 1 99 ? 17.706 1.316 -0.603 1.00 91.31 99 GLU A C 1
ATOM 732 O O . GLU A 1 99 ? 16.776 1.186 0.192 1.00 91.31 99 GLU A O 1
ATOM 737 N N . THR A 1 100 ? 18.649 2.250 -0.450 1.00 93.75 100 THR A N 1
ATOM 738 C CA . THR A 1 100 ? 18.720 3.145 0.719 1.00 93.75 100 THR A CA 1
ATOM 739 C C . THR A 1 100 ? 17.421 3.920 0.942 1.00 93.75 100 THR A C 1
ATOM 741 O O . THR A 1 100 ? 16.931 4.003 2.064 1.00 93.75 100 THR A O 1
ATOM 744 N N . GLU A 1 101 ? 16.826 4.458 -0.122 1.00 93.44 101 GLU A N 1
ATOM 745 C CA . GLU A 1 101 ? 15.576 5.225 -0.036 1.00 93.44 101 GLU A CA 1
ATOM 746 C C . GLU A 1 101 ? 14.386 4.353 0.394 1.00 93.44 101 GLU A C 1
ATOM 748 O O . GLU A 1 101 ? 13.552 4.769 1.205 1.00 93.44 101 GLU A O 1
ATOM 753 N N . ALA A 1 102 ? 14.342 3.103 -0.076 1.00 95.19 102 ALA A N 1
ATOM 754 C CA . ALA A 1 102 ? 13.341 2.142 0.359 1.00 95.19 102 ALA A CA 1
ATOM 755 C C . ALA A 1 102 ? 13.535 1.793 1.842 1.00 95.19 102 ALA A C 1
ATOM 757 O O . ALA A 1 102 ? 12.570 1.812 2.601 1.00 95.19 102 ALA A O 1
ATOM 758 N N . GLU A 1 103 ? 14.775 1.580 2.293 1.00 97.00 103 GLU A N 1
ATOM 759 C CA . GLU A 1 103 ? 15.091 1.342 3.707 1.00 97.00 103 GLU A CA 1
ATOM 760 C C . GLU A 1 103 ? 14.676 2.516 4.606 1.00 97.00 103 GLU A C 1
ATOM 762 O O . GLU A 1 103 ? 14.151 2.287 5.696 1.00 97.00 103 GLU A O 1
ATOM 767 N N . LEU A 1 104 ? 14.818 3.766 4.154 1.00 97.25 104 LEU A N 1
ATOM 768 C CA . LEU A 1 104 ? 14.305 4.932 4.884 1.00 97.25 104 LEU A CA 1
ATOM 769 C C . LEU A 1 104 ? 12.774 4.884 5.037 1.00 97.25 104 LEU A C 1
ATOM 771 O O . LEU A 1 104 ? 12.255 5.156 6.123 1.00 97.25 104 LEU A O 1
ATOM 775 N N . CYS A 1 105 ? 12.050 4.484 3.989 1.00 98.19 105 CYS A N 1
ATOM 776 C CA . CYS A 1 105 ? 10.599 4.281 4.041 1.00 98.19 105 CYS A CA 1
ATOM 777 C C . CYS A 1 105 ? 10.205 3.119 4.967 1.00 98.19 105 CYS A C 1
ATOM 779 O O . CYS A 1 105 ? 9.214 3.203 5.695 1.00 98.19 105 CYS A O 1
ATOM 781 N N . GLU A 1 106 ? 10.994 2.044 4.994 1.00 98.50 106 GLU A N 1
ATOM 782 C CA . GLU A 1 106 ? 10.798 0.944 5.937 1.00 98.50 106 GLU A CA 1
ATOM 783 C C . GLU A 1 106 ? 10.945 1.413 7.383 1.00 98.50 106 GLU A C 1
ATOM 785 O O . GLU A 1 106 ? 10.109 1.066 8.214 1.00 98.50 106 GLU A O 1
ATOM 790 N N . GLN A 1 107 ? 11.971 2.216 7.693 1.00 98.56 107 GLN A N 1
ATOM 791 C CA . GLN A 1 107 ? 12.179 2.745 9.045 1.00 98.56 107 GLN A CA 1
ATOM 792 C C . GLN A 1 107 ? 10.993 3.584 9.519 1.00 98.56 107 GLN A C 1
ATOM 794 O O . GLN A 1 107 ? 10.596 3.475 10.676 1.00 98.56 107 GLN A O 1
ATOM 799 N N . ILE A 1 108 ? 10.387 4.378 8.636 1.00 98.62 108 ILE A N 1
ATOM 800 C CA . ILE A 1 108 ? 9.170 5.136 8.953 1.00 98.62 108 ILE A CA 1
ATOM 801 C C . ILE A 1 108 ? 8.048 4.188 9.393 1.00 98.62 108 ILE A C 1
ATOM 803 O O . ILE A 1 108 ? 7.495 4.344 10.480 1.00 98.62 108 ILE A O 1
ATOM 807 N N . VAL A 1 109 ? 7.758 3.160 8.591 1.00 98.69 109 VAL A N 1
ATOM 808 C CA . VAL A 1 109 ? 6.695 2.190 8.896 1.00 98.69 109 VAL A CA 1
ATOM 809 C C . VAL A 1 109 ? 7.003 1.383 10.163 1.00 98.69 109 VAL A C 1
ATOM 811 O O . VAL A 1 109 ? 6.105 1.128 10.964 1.00 98.69 109 VAL A O 1
ATOM 814 N N . MET A 1 110 ? 8.262 0.991 10.376 1.00 98.69 110 MET A N 1
ATOM 815 C CA . MET A 1 110 ? 8.675 0.220 11.554 1.00 98.69 110 MET A CA 1
ATOM 816 C C . MET A 1 110 ? 8.556 1.018 12.858 1.00 98.69 110 MET A C 1
ATOM 818 O O . MET A 1 110 ? 8.269 0.434 13.904 1.00 98.69 110 MET A O 1
ATOM 822 N N . ASN A 1 111 ? 8.727 2.339 12.789 1.00 98.62 111 ASN A N 1
ATOM 823 C CA . ASN A 1 111 ? 8.652 3.241 13.937 1.00 98.62 111 ASN A CA 1
ATOM 824 C C . ASN A 1 111 ? 7.252 3.846 14.156 1.00 98.62 111 ASN A C 1
ATOM 826 O O . ASN A 1 111 ? 7.064 4.622 15.088 1.00 98.62 111 ASN A O 1
ATOM 830 N N . ALA A 1 112 ? 6.252 3.457 13.359 1.00 98.00 112 ALA A N 1
ATOM 831 C CA . ALA A 1 112 ? 4.895 4.012 13.391 1.00 98.00 112 ALA A CA 1
ATOM 832 C C . ALA A 1 112 ? 4.056 3.625 14.630 1.00 98.00 112 ALA A C 1
ATOM 834 O O . ALA A 1 112 ? 2.899 4.020 14.748 1.00 98.00 112 ALA A O 1
ATOM 835 N N . GLY A 1 113 ? 4.586 2.799 15.539 1.00 97.88 113 GLY A N 1
ATOM 836 C CA . GLY A 1 113 ? 3.880 2.385 16.761 1.00 97.88 113 GLY A CA 1
ATOM 837 C C . GLY A 1 113 ? 2.743 1.371 16.552 1.00 97.88 113 GLY A C 1
ATOM 838 O O . GLY A 1 113 ? 2.027 1.048 17.498 1.00 97.88 113 GLY A O 1
ATOM 839 N N . VAL A 1 114 ? 2.590 0.830 15.340 1.00 98.44 114 VAL A N 1
ATOM 840 C CA . VAL A 1 114 ? 1.607 -0.209 14.990 1.00 98.44 114 VAL A CA 1
ATOM 841 C C . VAL A 1 114 ? 2.301 -1.476 14.493 1.00 98.44 114 VAL A C 1
ATOM 843 O O . VAL A 1 114 ? 3.501 -1.481 14.216 1.00 98.44 114 VAL A O 1
ATOM 846 N N . LYS A 1 115 ? 1.566 -2.591 14.375 1.00 98.75 115 LYS A N 1
ATOM 847 C CA . LYS A 1 115 ? 2.151 -3.830 13.838 1.00 98.75 115 LYS A CA 1
ATOM 848 C C . LYS A 1 115 ? 2.617 -3.580 12.406 1.00 98.75 115 LYS A C 1
ATOM 850 O O . LYS A 1 115 ? 1.899 -2.971 11.618 1.00 98.75 115 LYS A O 1
ATOM 855 N N . TRP A 1 116 ? 3.764 -4.124 12.031 1.00 98.75 116 TRP A N 1
ATOM 856 C CA . TRP A 1 116 ? 4.285 -3.933 10.683 1.00 98.75 116 TRP A CA 1
ATOM 857 C C . TRP A 1 116 ? 4.759 -5.235 10.045 1.00 98.75 116 TRP A C 1
ATOM 859 O O . TRP A 1 116 ? 4.957 -6.266 10.693 1.00 98.75 116 TRP A O 1
ATOM 869 N N . THR A 1 117 ? 4.874 -5.222 8.723 1.00 98.69 117 THR A N 1
ATOM 870 C CA . THR A 1 117 ? 5.567 -6.253 7.950 1.00 98.69 117 THR A CA 1
ATOM 871 C C . THR A 1 117 ? 6.209 -5.586 6.740 1.00 98.69 117 THR A C 1
ATOM 873 O O . THR A 1 117 ? 5.518 -4.922 5.972 1.00 98.69 117 THR A O 1
ATOM 876 N N . ILE A 1 118 ? 7.513 -5.781 6.559 1.00 98.38 118 ILE A N 1
ATOM 877 C CA . ILE A 1 118 ? 8.234 -5.309 5.377 1.00 98.38 118 ILE A CA 1
ATOM 878 C C . ILE A 1 118 ? 8.437 -6.484 4.423 1.00 98.38 118 ILE A C 1
ATOM 880 O O . ILE A 1 118 ? 9.000 -7.512 4.799 1.00 98.38 118 ILE A O 1
ATOM 884 N N . VAL A 1 119 ? 7.986 -6.329 3.181 1.00 97.25 119 VAL A N 1
ATOM 885 C CA . VAL A 1 119 ? 8.214 -7.293 2.102 1.00 97.25 119 VAL A CA 1
ATOM 886 C C . VAL A 1 119 ? 9.244 -6.697 1.153 1.00 97.25 119 VAL A C 1
ATOM 888 O O . VAL A 1 119 ? 8.890 -5.902 0.290 1.00 97.25 119 VAL A O 1
ATOM 891 N N . ARG A 1 120 ? 10.517 -7.068 1.313 1.00 95.81 120 ARG A N 1
ATOM 892 C CA . ARG A 1 120 ? 11.607 -6.609 0.437 1.00 95.81 120 ARG A CA 1
ATOM 893 C C . ARG A 1 120 ? 11.634 -7.422 -0.853 1.00 95.81 120 ARG A C 1
ATOM 895 O O . ARG A 1 120 ? 12.144 -8.544 -0.876 1.00 95.81 120 ARG A O 1
ATOM 902 N N . ALA A 1 121 ? 11.060 -6.872 -1.911 1.00 92.44 121 ALA A N 1
ATOM 903 C CA . ALA A 1 121 ? 11.065 -7.473 -3.230 1.00 92.44 121 ALA A CA 1
ATOM 904 C C . ALA A 1 121 ? 12.370 -7.185 -3.980 1.00 92.44 121 ALA A C 1
ATOM 906 O O . ALA A 1 121 ? 12.995 -6.141 -3.826 1.00 92.44 121 ALA A O 1
ATOM 907 N N . SER A 1 122 ? 12.765 -8.137 -4.817 1.00 89.69 122 SER A N 1
ATOM 908 C CA . SER A 1 122 ? 13.713 -7.917 -5.907 1.00 89.69 122 SER A CA 1
ATOM 909 C C . SER A 1 122 ? 12.949 -7.806 -7.230 1.00 89.69 122 SER A C 1
ATOM 911 O O . SER A 1 122 ? 11.730 -7.642 -7.253 1.00 89.69 122 SER A O 1
ATOM 913 N N . TRP A 1 123 ? 13.652 -7.988 -8.346 1.00 86.69 123 TRP A N 1
ATOM 914 C CA . TRP A 1 123 ? 13.046 -8.104 -9.666 1.00 86.69 123 TRP A CA 1
ATOM 915 C C . TRP A 1 123 ? 11.941 -9.163 -9.720 1.00 86.69 123 TRP A C 1
ATOM 917 O O . TRP A 1 123 ? 12.112 -10.298 -9.272 1.00 86.69 123 TRP A O 1
ATOM 927 N N . PHE A 1 124 ? 10.813 -8.783 -10.316 1.00 90.19 124 PHE A N 1
ATOM 928 C CA . PHE A 1 124 ? 9.689 -9.676 -10.543 1.00 90.19 124 PHE A CA 1
ATOM 929 C C . PHE A 1 124 ? 9.873 -10.425 -11.859 1.00 90.19 124 PHE A C 1
ATOM 931 O O . PHE A 1 124 ? 9.996 -9.798 -12.911 1.00 90.19 124 PHE A O 1
ATOM 938 N N . PHE A 1 125 ? 9.785 -11.757 -11.839 1.00 91.19 125 PHE A N 1
ATOM 939 C CA . PHE A 1 125 ? 9.728 -12.546 -13.078 1.00 91.19 125 PHE A CA 1
ATOM 940 C C . PHE A 1 125 ? 8.533 -12.165 -13.959 1.00 91.19 125 PHE A C 1
ATOM 942 O O . PHE A 1 125 ? 8.594 -12.269 -15.178 1.00 91.19 125 PHE A O 1
ATOM 949 N N . GLN A 1 126 ? 7.481 -11.614 -13.357 1.00 89.81 126 GLN A N 1
ATOM 950 C CA . GLN A 1 126 ? 6.355 -11.001 -14.052 1.00 89.81 126 GLN A CA 1
ATOM 951 C C . GLN A 1 126 ? 6.771 -9.894 -15.031 1.00 89.81 126 GLN A C 1
ATOM 953 O O . GLN A 1 126 ? 6.028 -9.589 -15.958 1.00 89.81 126 GLN A O 1
ATOM 958 N N . ASN A 1 127 ? 7.958 -9.299 -14.884 1.00 88.38 127 ASN A N 1
ATOM 959 C CA . ASN A 1 127 ? 8.449 -8.336 -15.863 1.00 88.38 127 ASN A CA 1
ATOM 960 C C . ASN A 1 127 ? 8.597 -8.947 -17.270 1.00 88.38 127 ASN A C 1
ATOM 962 O O . ASN A 1 127 ? 8.412 -8.228 -18.247 1.00 88.38 127 ASN A O 1
ATOM 966 N N . PHE A 1 128 ? 8.837 -10.260 -17.357 1.00 89.69 128 PHE A N 1
ATOM 967 C CA . PHE A 1 128 ? 8.972 -11.027 -18.599 1.00 89.69 128 PHE A CA 1
ATOM 968 C C . PHE A 1 128 ? 7.645 -11.590 -19.131 1.00 89.69 128 PHE A C 1
ATOM 970 O O . PHE A 1 128 ? 7.594 -12.029 -20.272 1.00 89.69 128 PHE A O 1
ATOM 977 N N . SER A 1 129 ? 6.574 -11.596 -18.330 1.00 87.38 129 SER A N 1
ATOM 978 C CA . SER A 1 129 ? 5.295 -12.225 -18.705 1.00 87.38 129 SER A CA 1
ATOM 979 C C . SER A 1 129 ? 4.098 -11.272 -18.751 1.00 87.38 129 SER A C 1
ATOM 981 O O . SER A 1 129 ? 3.058 -11.632 -19.285 1.00 87.38 129 SER A O 1
ATOM 983 N N . GLU A 1 130 ? 4.183 -10.096 -18.126 1.00 85.56 130 GLU A N 1
ATOM 984 C CA . GLU A 1 130 ? 3.063 -9.146 -17.992 1.00 85.56 130 GLU A CA 1
ATOM 985 C C . GLU A 1 130 ? 3.525 -7.674 -18.031 1.00 85.56 130 GLU A C 1
ATOM 987 O O . GLU A 1 130 ? 2.840 -6.797 -17.510 1.00 85.56 130 GLU A O 1
ATOM 992 N N . SER A 1 131 ? 4.718 -7.390 -18.568 1.00 84.12 131 SER A N 1
ATOM 993 C CA . SER A 1 131 ? 5.333 -6.054 -18.521 1.00 84.12 131 SER A CA 1
ATOM 994 C C . SER A 1 131 ? 6.287 -5.824 -19.701 1.00 84.12 131 SER A C 1
ATOM 996 O O . SER A 1 131 ? 6.354 -6.630 -20.618 1.00 84.12 131 SER A O 1
ATOM 998 N N . PHE A 1 132 ? 7.057 -4.737 -19.637 1.00 81.19 132 PHE A N 1
ATOM 999 C CA . PHE A 1 132 ? 7.967 -4.218 -20.668 1.00 81.19 132 PHE A CA 1
ATOM 1000 C C . PHE A 1 132 ? 9.002 -5.185 -21.279 1.00 81.19 132 PHE A C 1
ATOM 1002 O O . PHE A 1 132 ? 9.566 -4.842 -22.312 1.00 81.19 132 PHE A O 1
ATOM 1009 N N . PHE A 1 133 ? 9.278 -6.360 -20.697 1.00 86.38 133 PHE A N 1
ATOM 1010 C CA . PHE A 1 133 ? 10.125 -7.365 -21.359 1.00 86.38 133 PHE A CA 1
ATOM 1011 C C . PHE A 1 133 ? 9.337 -8.393 -22.175 1.00 86.38 133 PHE A C 1
ATOM 1013 O O . PHE A 1 133 ? 9.960 -9.183 -22.872 1.00 86.38 133 PHE A O 1
ATOM 1020 N N . LEU A 1 134 ? 8.004 -8.410 -22.105 1.00 89.19 134 LEU A N 1
ATOM 1021 C CA . LEU A 1 134 ? 7.190 -9.384 -22.829 1.00 89.19 134 LEU A CA 1
ATOM 1022 C C . LEU A 1 134 ? 7.301 -9.195 -24.345 1.00 89.19 134 LEU A C 1
ATOM 1024 O O . LEU A 1 134 ? 7.589 -10.165 -25.041 1.00 89.19 134 LEU A O 1
ATOM 1028 N N . ASP A 1 135 ? 7.108 -7.968 -24.840 1.00 89.88 135 ASP A N 1
ATOM 1029 C CA . ASP A 1 135 ? 7.022 -7.710 -26.285 1.00 89.88 135 ASP A CA 1
ATOM 1030 C C . ASP A 1 135 ? 8.268 -8.199 -27.049 1.00 89.88 135 ASP A C 1
ATOM 1032 O O . ASP A 1 135 ? 8.098 -8.890 -28.051 1.00 89.88 135 ASP A O 1
ATOM 1036 N N . PRO A 1 136 ? 9.514 -7.967 -26.577 1.00 88.75 136 PRO A N 1
ATOM 1037 C CA . PRO A 1 136 ? 10.700 -8.514 -27.240 1.00 88.75 136 PRO A CA 1
ATOM 1038 C C . PRO A 1 136 ? 10.855 -10.042 -27.162 1.00 88.75 136 PRO A C 1
ATOM 1040 O O . PRO A 1 136 ? 11.617 -10.598 -27.944 1.00 88.75 136 PRO A O 1
ATOM 1043 N N . ILE A 1 137 ? 10.208 -10.729 -26.211 1.00 89.31 137 ILE A N 1
ATOM 1044 C CA . ILE A 1 137 ? 10.337 -12.191 -26.027 1.00 89.31 137 ILE A CA 1
ATOM 1045 C C . ILE A 1 137 ? 9.427 -12.962 -26.984 1.00 89.31 137 ILE A C 1
ATOM 1047 O O . ILE A 1 137 ? 9.762 -14.076 -27.377 1.00 89.31 137 ILE A O 1
ATOM 1051 N N . ILE A 1 138 ? 8.266 -12.396 -27.315 1.00 91.88 138 ILE A N 1
ATOM 1052 C CA . ILE A 1 138 ? 7.247 -13.050 -28.150 1.00 91.88 138 ILE A CA 1
ATOM 1053 C C . ILE A 1 138 ? 7.342 -12.681 -29.639 1.00 91.88 138 ILE A C 1
ATOM 1055 O O . ILE A 1 138 ? 6.502 -13.136 -30.416 1.00 91.88 138 ILE A O 1
ATOM 1059 N N . ALA A 1 139 ? 8.309 -11.834 -30.004 1.00 82.88 139 ALA A N 1
ATOM 1060 C CA . ALA A 1 139 ? 8.530 -11.327 -31.359 1.00 82.88 139 ALA A CA 1
ATOM 1061 C C . ALA A 1 139 ? 9.236 -12.330 -32.285 1.00 82.88 139 ALA A C 1
ATOM 1063 O O . ALA A 1 139 ? 10.045 -13.149 -31.791 1.00 82.88 139 ALA A O 1
#

Mean predicted aligned error: 3.54 Å

Foldseek 3Di:
DPQAEEEEECCVDDVNVVVVVVCVVVVHHYDYADCPGVLHHDLVDPVSLLRSLAPHQEYEDDDPPALLDPPNLVSLLVSLQSNVVNNHQEYEYEFAPPRPSRVSSVVSNVPSPHHYHYHHDYDDPCCCVPHDVVVVVVD

Nearest PDB structures (foldseek):
  2vrc-assembly1_C  TM=7.446E-01  e=2.097E-06  Citrobacter sp. MY-5
  2vrc-assembly1_D  TM=7.128E-01  e=2.712E-06  Citrobacter sp. MY-5
  2vrb-assembly1_A-2  TM=7.382E-01  e=9.211E-06  Citrobacter sp. MY-5
  7fch-assembly2_D  TM=4.838E-01  e=1.507E-02  Homo sapiens
  6zm6-assembly1_AI  TM=6.821E-01  e=1.039E-01  Homo sapiens

Solvent-accessible surface area (backbone atoms only — not comparable to full-atom values): 7724 Å² total; per-residue (Å²): 128,82,89,55,26,35,30,27,34,42,22,86,40,91,62,26,36,62,49,51,50,58,37,47,78,68,74,38,49,74,43,56,27,30,72,88,36,89,54,30,30,43,96,92,40,73,84,32,46,60,64,48,44,62,86,29,38,28,38,39,43,51,65,82,92,46,48,77,43,92,63,34,52,59,50,49,46,55,50,49,54,51,40,45,76,55,58,34,51,31,44,34,41,58,37,50,63,92,37,71,48,22,49,55,41,46,52,48,52,65,67,60,83,43,48,62,46,80,45,66,39,72,90,59,74,54,40,55,73,77,39,92,48,25,68,77,70,77,104

Secondary structure (DSSP, 8-state):
----EEEEETTTSTTHHHHHHHHHHTT-EEEEE-TTSSS--BTTBGGGHHHHHTT-SEEEE--SS-TTSTTHHHHHHHHHHHHHHTT--EEEEEEETT-HHHHHHHHHHHTSSSEEEEEEE---GGGGTSSTTHHHH--

Radius of gyration: 15.19 Å; Cα contacts (8 Å, |Δi|>4): 231; chains: 1; bounding box: 34×31×48 Å

Sequence (139 aa):
MENTKILVIGGTGKTGRKVVERLTDRGISVRVGSRNATPAFDWNDPSTWADALNGMNAVYITFQPDLAVPGAKEAIAAFTDLAVNSGIQKIVLLSGKGETEAELCEQIVMNAGVKWTIVRASWFFQNFSESFFLDPIIA